Protein AF-W1YUU3-F1 (afdb_monomer)

pLDDT: mean 92.22, std 7.23, range [55.78, 98.19]

Structure (mmCIF, N/CA/C/O backbone):
data_AF-W1YUU3-F1
#
_entry.id   AF-W1YUU3-F1
#
loop_
_atom_site.group_PDB
_atom_site.id
_atom_site.type_symbol
_atom_site.label_atom_id
_atom_site.label_alt_id
_atom_site.label_comp_id
_atom_site.label_asym_id
_atom_site.label_entity_id
_atom_site.label_seq_id
_atom_site.pdbx_PDB_ins_code
_atom_site.Cartn_x
_atom_site.Cartn_y
_atom_site.Cartn_z
_atom_site.occupancy
_atom_site.B_iso_or_equiv
_atom_site.auth_seq_id
_atom_site.auth_comp_id
_atom_site.auth_asym_id
_atom_site.auth_atom_id
_atom_site.pdbx_PDB_model_num
ATOM 1 N N . MET A 1 1 ? -2.525 19.293 16.092 1.00 55.78 1 MET A N 1
ATOM 2 C CA . MET A 1 1 ? -2.860 19.204 14.655 1.00 55.78 1 MET A CA 1
ATOM 3 C C . MET A 1 1 ? -1.684 18.576 13.927 1.00 55.78 1 MET A 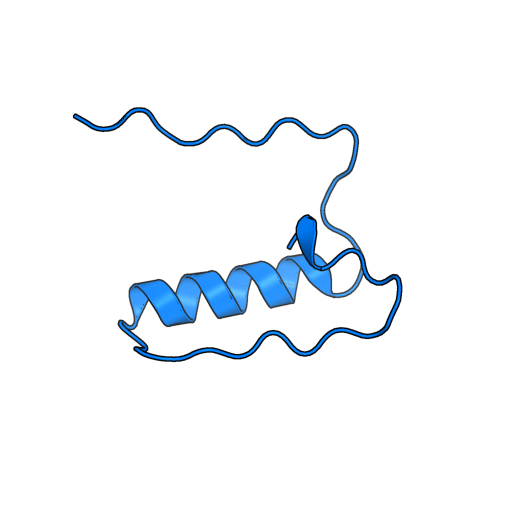C 1
ATOM 5 O O . MET A 1 1 ? -0.593 19.133 13.996 1.00 55.78 1 MET A O 1
ATOM 9 N N . SER A 1 2 ? -1.873 17.400 13.324 1.00 77.31 2 SER A N 1
ATOM 10 C CA . SER A 1 2 ? -0.823 16.730 12.545 1.00 77.31 2 SER A CA 1
ATOM 11 C C . SER A 1 2 ? -0.606 17.464 11.219 1.00 77.31 2 SER A C 1
ATOM 13 O O . SER A 1 2 ? -1.565 17.960 10.627 1.00 77.31 2 SER A O 1
ATOM 15 N N . LYS A 1 3 ? 0.646 17.575 10.765 1.00 90.94 3 LYS A N 1
ATOM 16 C CA . LYS A 1 3 ? 0.952 18.129 9.438 1.00 90.94 3 LYS A CA 1
ATOM 17 C C . LYS A 1 3 ? 0.558 17.093 8.376 1.00 90.94 3 LYS A C 1
ATOM 19 O O . LYS A 1 3 ? 0.881 15.922 8.570 1.00 90.94 3 LYS A O 1
ATOM 24 N N . PRO A 1 4 ? -0.090 17.492 7.265 1.00 92.50 4 PRO A N 1
ATOM 25 C CA . PRO A 1 4 ? -0.411 16.555 6.195 1.00 92.50 4 PRO A CA 1
ATOM 26 C C . PRO A 1 4 ? 0.875 15.959 5.618 1.00 92.50 4 PRO A C 1
ATOM 28 O O . PRO A 1 4 ? 1.857 16.681 5.406 1.00 92.50 4 PRO A O 1
ATOM 31 N N . PHE A 1 5 ? 0.863 14.651 5.362 1.00 93.69 5 PHE A N 1
ATOM 32 C CA . PHE A 1 5 ? 1.945 13.991 4.641 1.00 93.69 5 PHE A CA 1
ATOM 33 C C . PHE A 1 5 ? 1.997 14.535 3.208 1.00 93.69 5 PHE A C 1
ATOM 35 O O . PHE A 1 5 ? 0.965 14.692 2.556 1.00 93.69 5 PHE A O 1
ATOM 42 N N . LYS A 1 6 ? 3.196 14.862 2.722 1.00 94.00 6 LYS A N 1
ATOM 43 C CA . LYS A 1 6 ? 3.419 15.331 1.350 1.00 94.00 6 LYS A CA 1
ATOM 44 C C . LYS A 1 6 ? 4.397 14.392 0.667 1.00 94.00 6 LYS A C 1
ATOM 46 O O . LYS A 1 6 ? 5.587 14.418 0.973 1.00 94.00 6 LYS A O 1
ATOM 51 N N . LEU A 1 7 ? 3.891 13.590 -0.262 1.00 93.19 7 LEU A N 1
ATOM 52 C CA . LEU A 1 7 ? 4.718 12.732 -1.098 1.00 93.19 7 LEU A CA 1
ATOM 53 C C . LEU A 1 7 ? 5.504 13.594 -2.101 1.00 93.19 7 LEU A C 1
ATOM 55 O O . LEU A 1 7 ? 4.915 14.406 -2.813 1.00 93.19 7 LEU A O 1
ATOM 59 N N . ASN A 1 8 ? 6.827 13.422 -2.160 1.00 95.12 8 ASN A N 1
ATOM 60 C CA . ASN A 1 8 ? 7.684 14.033 -3.177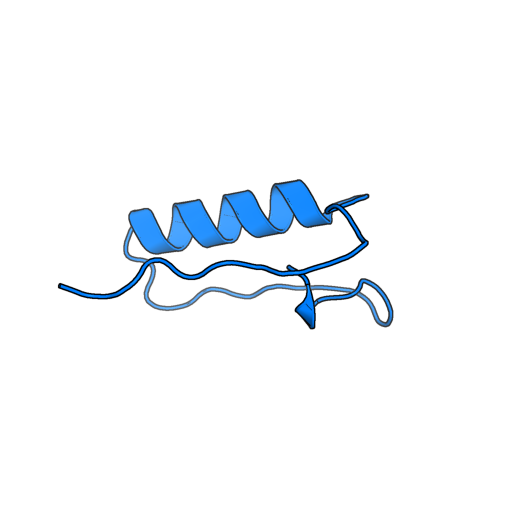 1.00 95.12 8 ASN A CA 1
ATOM 61 C C . ASN A 1 8 ? 8.257 12.931 -4.071 1.00 95.12 8 ASN A C 1
ATOM 63 O O . ASN A 1 8 ? 9.028 12.097 -3.601 1.00 95.12 8 ASN A O 1
ATOM 67 N N . SER A 1 9 ? 7.870 12.921 -5.343 1.00 92.00 9 SER A N 1
ATOM 68 C CA . SER A 1 9 ? 8.328 11.940 -6.323 1.00 92.00 9 SER A CA 1
ATOM 69 C C . SER A 1 9 ? 8.315 12.548 -7.719 1.00 92.00 9 SER A C 1
ATOM 71 O O . SER A 1 9 ? 7.442 13.351 -8.050 1.00 92.00 9 SER A O 1
ATOM 73 N N . ALA A 1 10 ? 9.277 12.144 -8.548 1.00 94.06 10 ALA A N 1
ATOM 74 C CA . ALA A 1 10 ? 9.285 12.456 -9.976 1.00 94.06 10 ALA A CA 1
ATOM 75 C C . ALA A 1 10 ? 8.345 11.541 -10.785 1.00 94.06 10 ALA A C 1
ATOM 77 O O . ALA A 1 10 ? 8.087 11.800 -11.960 1.00 94.06 10 ALA A O 1
ATOM 78 N N . PHE A 1 11 ? 7.843 10.470 -10.167 1.00 91.19 11 PHE A N 1
ATOM 79 C CA . PHE A 1 11 ? 7.021 9.449 -10.804 1.00 91.19 11 PHE A CA 1
ATOM 80 C C . PHE A 1 11 ? 5.559 9.595 -10.390 1.00 91.19 11 PHE A C 1
ATOM 82 O O . PHE A 1 11 ? 5.248 10.062 -9.294 1.00 91.19 11 PHE A O 1
ATOM 89 N N . LYS A 1 12 ? 4.658 9.179 -11.280 1.00 92.56 12 LYS A N 1
ATOM 90 C CA . LYS A 1 12 ? 3.231 9.034 -10.986 1.00 92.56 12 LYS A CA 1
ATOM 91 C C . LYS A 1 12 ? 2.892 7.547 -10.905 1.00 92.56 12 LYS A C 1
ATOM 93 O O . LYS A 1 12 ? 3.527 6.777 -11.630 1.00 92.56 12 LYS A O 1
ATOM 98 N N . PRO A 1 13 ? 1.912 7.149 -10.075 1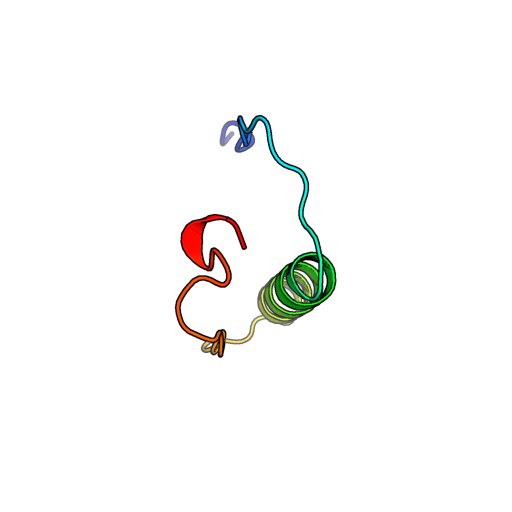.00 93.19 13 PRO A N 1
ATOM 99 C CA . PRO A 1 13 ? 1.465 5.765 -10.028 1.00 93.19 13 PRO A CA 1
ATOM 100 C C . PRO A 1 13 ? 1.073 5.286 -11.426 1.00 93.19 13 PRO A C 1
ATOM 102 O O . PRO A 1 13 ? 0.448 6.027 -12.188 1.00 93.19 1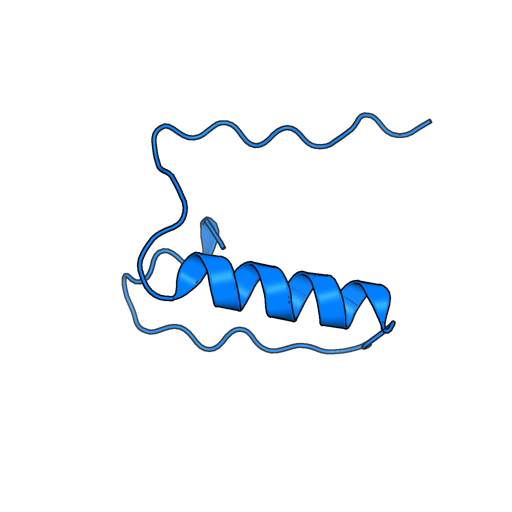3 PRO A O 1
ATOM 105 N N . SER A 1 14 ? 1.486 4.075 -11.785 1.00 92.62 14 SER A N 1
ATOM 106 C CA . SER A 1 14 ? 1.277 3.523 -13.128 1.00 92.62 14 SER A CA 1
ATOM 107 C C . SER A 1 14 ? 1.016 2.018 -13.090 1.00 92.62 14 SER A C 1
ATOM 109 O O . SER A 1 14 ? 1.261 1.370 -12.072 1.00 92.62 14 SER A O 1
ATOM 111 N N . GLY A 1 15 ? 0.491 1.465 -14.188 1.00 92.88 15 GLY A N 1
ATOM 112 C CA . GLY A 1 15 ? 0.036 0.073 -14.220 1.00 92.88 15 GLY A CA 1
ATOM 113 C C . GLY A 1 15 ? -1.064 -0.157 -13.183 1.00 92.88 15 GLY A C 1
ATOM 114 O O . GLY A 1 15 ? -2.001 0.634 -13.108 1.00 92.88 15 GLY A O 1
ATOM 115 N N . ASP A 1 16 ? -0.905 -1.188 -12.353 1.00 94.19 16 ASP A N 1
ATOM 116 C CA . ASP A 1 16 ? -1.882 -1.557 -11.319 1.00 94.19 16 ASP A CA 1
ATOM 117 C C . ASP A 1 16 ? -1.720 -0.775 -10.001 1.00 94.19 16 ASP A C 1
ATOM 119 O O . ASP A 1 16 ? -2.561 -0.883 -9.109 1.00 94.19 16 ASP A O 1
ATOM 123 N N . GLN A 1 17 ? -0.672 0.050 -9.868 1.00 94.88 17 GLN A N 1
ATOM 124 C CA . GLN A 1 17 ? -0.412 0.819 -8.643 1.00 94.88 17 GLN A CA 1
ATOM 125 C C . GLN A 1 17 ? -1.585 1.725 -8.216 1.00 94.88 17 GLN A C 1
ATOM 127 O O . GLN A 1 17 ? -1.910 1.712 -7.032 1.00 94.88 17 GLN A O 1
ATOM 132 N N . PRO A 1 18 ? -2.260 2.489 -9.107 1.00 96.06 18 PRO A N 1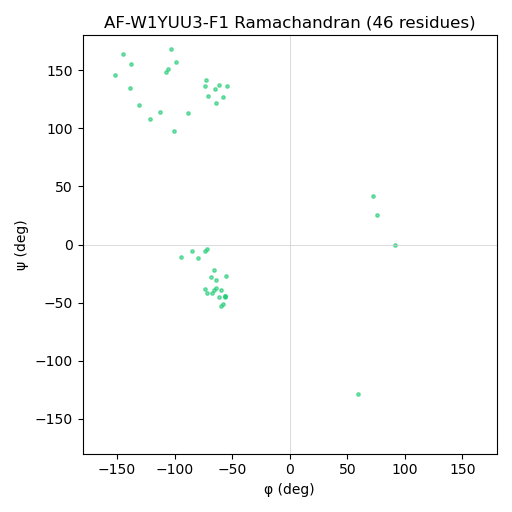
ATOM 133 C CA . PRO A 1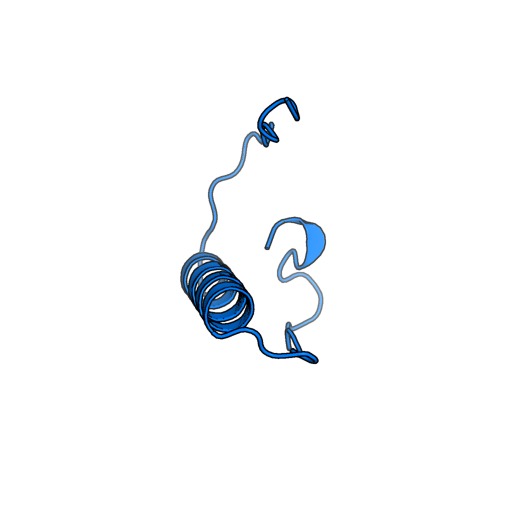 18 ? -3.376 3.346 -8.695 1.00 96.06 18 PRO A CA 1
ATOM 134 C C . PRO A 1 18 ? -4.528 2.566 -8.049 1.00 96.06 18 PRO A C 1
ATOM 136 O O . PRO A 1 18 ? -5.108 3.022 -7.068 1.00 96.06 18 PRO A O 1
ATOM 139 N N . GLU A 1 19 ? -4.842 1.382 -8.579 1.00 95.88 19 GLU A N 1
ATOM 140 C CA . GLU A 1 19 ?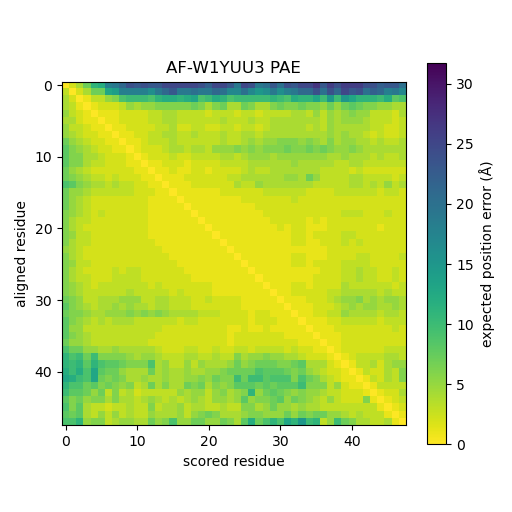 -5.902 0.527 -8.040 1.00 95.88 19 GLU A CA 1
ATOM 141 C C . GLU A 1 19 ? -5.472 -0.127 -6.721 1.00 95.88 19 GLU A C 1
ATOM 143 O O . GLU A 1 19 ? -6.271 -0.219 -5.790 1.00 95.88 19 GLU A O 1
ATOM 148 N N . ALA A 1 20 ? -4.204 -0.534 -6.600 1.00 96.12 20 ALA A N 1
ATOM 149 C CA . A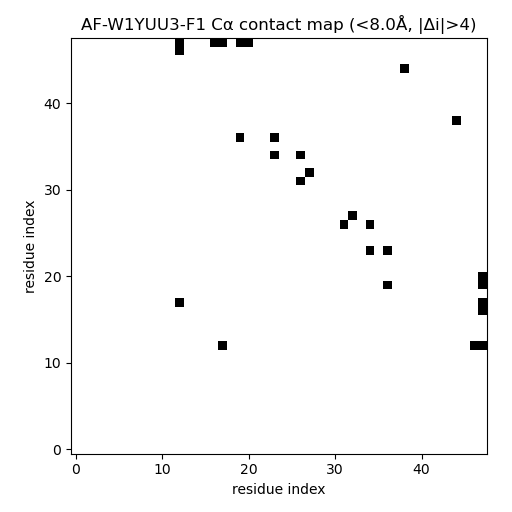LA A 1 20 ? -3.660 -1.056 -5.349 1.00 96.12 20 ALA A CA 1
ATOM 150 C C . ALA A 1 20 ? -3.718 -0.014 -4.216 1.00 96.12 20 ALA A C 1
ATOM 152 O O . ALA A 1 20 ? -4.184 -0.339 -3.126 1.00 96.12 20 ALA A O 1
ATOM 153 N N . ILE A 1 21 ? -3.329 1.239 -4.493 1.00 96.56 21 ILE A N 1
ATOM 154 C CA . ILE A 1 21 ? -3.436 2.364 -3.545 1.00 96.56 21 ILE A CA 1
ATOM 155 C C . ILE A 1 21 ? -4.891 2.551 -3.109 1.00 96.56 21 ILE A C 1
ATOM 157 O O . ILE A 1 21 ? -5.175 2.561 -1.914 1.00 96.56 21 ILE A O 1
ATOM 161 N N . ARG A 1 22 ? -5.817 2.639 -4.074 1.00 97.31 22 ARG A N 1
ATOM 162 C CA . ARG A 1 22 ? -7.252 2.842 -3.822 1.00 97.31 22 ARG A CA 1
ATOM 163 C C . ARG A 1 22 ? -7.835 1.760 -2.912 1.00 97.31 22 ARG A C 1
ATOM 165 O O . ARG A 1 22 ? -8.539 2.076 -1.965 1.00 97.31 22 ARG A O 1
ATOM 172 N N . ARG A 1 23 ? -7.520 0.487 -3.162 1.00 97.31 23 ARG A N 1
ATOM 173 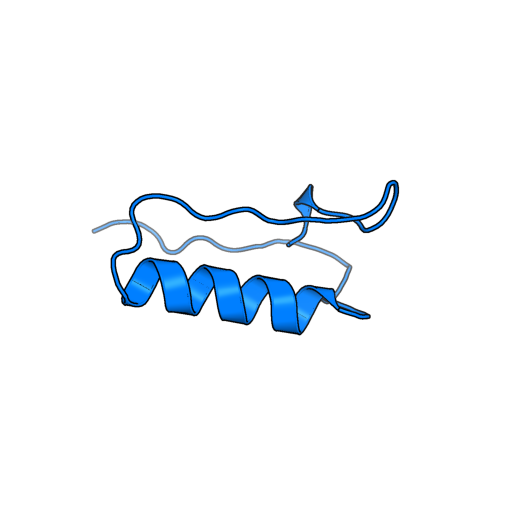C CA . ARG A 1 23 ? -8.015 -0.630 -2.338 1.00 97.31 23 ARG A CA 1
ATOM 174 C C . ARG A 1 23 ? -7.471 -0.607 -0.915 1.00 97.31 23 ARG A C 1
ATOM 176 O O . ARG A 1 23 ? -8.202 -0.933 0.014 1.00 97.31 23 ARG A O 1
ATOM 183 N N . LEU A 1 24 ? -6.197 -0.248 -0.752 1.00 97.19 24 LEU A N 1
ATOM 184 C CA . LEU A 1 24 ? -5.583 -0.131 0.569 1.00 97.19 24 LEU A CA 1
ATOM 185 C C . LEU A 1 24 ? -6.179 1.041 1.355 1.00 97.19 24 LEU A C 1
ATOM 187 O O . LEU A 1 24 ? -6.451 0.887 2.545 1.00 97.19 24 LEU A O 1
ATOM 191 N N . GLU A 1 25 ? -6.407 2.178 0.691 1.00 97.19 25 GLU A N 1
ATOM 192 C CA . GLU A 1 25 ? -7.092 3.347 1.253 1.00 97.19 25 GLU A CA 1
ATOM 193 C C . GLU A 1 25 ? -8.514 2.991 1.704 1.00 97.19 25 GLU A C 1
ATOM 195 O O . GLU A 1 25 ? -8.828 3.168 2.878 1.00 97.19 25 GLU A O 1
ATOM 200 N N . GLU A 1 26 ? -9.325 2.386 0.830 1.00 98.19 26 GLU A N 1
ATOM 201 C CA . GLU A 1 26 ? -10.687 1.937 1.159 1.00 98.19 26 GLU A CA 1
ATOM 202 C C . GLU A 1 26 ? -10.686 0.970 2.354 1.00 98.19 26 GLU A C 1
ATOM 204 O O . GLU A 1 26 ? -11.448 1.143 3.301 1.00 98.19 26 GLU A O 1
ATOM 209 N N . GLY A 1 27 ? -9.766 0.001 2.388 1.00 97.81 27 GLY A N 1
ATOM 210 C CA . GLY A 1 27 ? -9.654 -0.918 3.518 1.00 97.81 27 GLY A CA 1
ATOM 211 C C . GLY A 1 27 ? -9.270 -0.241 4.841 1.00 97.81 27 GLY A C 1
ATOM 212 O O . GLY A 1 27 ? -9.666 -0.712 5.909 1.00 97.81 27 GLY A O 1
ATOM 213 N N . LEU A 1 28 ? -8.510 0.860 4.802 1.00 97.19 28 LEU A N 1
ATOM 214 C CA . LEU A 1 28 ? -8.209 1.653 5.998 1.00 97.19 28 LEU A CA 1
ATOM 215 C C . LEU A 1 28 ? -9.443 2.429 6.468 1.00 97.19 28 LEU A C 1
ATOM 217 O O . LEU A 1 28 ? -9.702 2.469 7.672 1.00 97.19 28 LEU A O 1
ATOM 221 N N . GLU A 1 29 ? -10.199 3.017 5.541 1.00 97.44 29 GLU A N 1
ATOM 222 C CA . GLU A 1 29 ? -11.451 3.724 5.838 1.00 97.44 29 GLU A CA 1
ATOM 223 C C . GLU A 1 29 ? -12.523 2.780 6.405 1.00 97.44 29 GLU A C 1
ATOM 225 O O . GLU A 1 29 ? -13.209 3.134 7.365 1.00 97.44 29 GLU A O 1
ATOM 230 N N . ASP A 1 30 ? -12.584 1.546 5.901 1.00 98.00 30 ASP A N 1
ATOM 231 C CA . ASP A 1 30 ? -13.475 0.480 6.376 1.00 98.00 30 ASP A CA 1
ATOM 232 C C . ASP A 1 30 ? -13.042 -0.125 7.727 1.00 98.00 30 ASP A C 1
ATOM 234 O O . ASP A 1 30 ? -13.751 -0.950 8.312 1.00 98.00 30 ASP A O 1
ATOM 238 N N . GLY A 1 31 ? -11.879 0.272 8.257 1.00 97.69 31 GLY A N 1
ATOM 239 C CA . GLY A 1 31 ? -11.375 -0.188 9.551 1.00 97.69 31 GLY A CA 1
ATOM 240 C C . GLY A 1 31 ? -10.814 -1.613 9.538 1.00 97.69 31 GLY A C 1
ATOM 241 O O . GLY A 1 31 ? -10.796 -2.276 10.580 1.00 97.69 31 GLY A O 1
ATOM 242 N N . LEU A 1 32 ? -10.346 -2.106 8.385 1.00 97.69 32 LEU A N 1
ATOM 243 C CA . LEU A 1 32 ? -9.713 -3.419 8.292 1.00 97.69 32 LEU A CA 1
ATOM 244 C C . LEU A 1 32 ? -8.421 -3.452 9.116 1.00 97.69 32 LEU A C 1
ATOM 246 O O . LEU A 1 32 ? -7.472 -2.710 8.868 1.00 97.69 32 LEU A O 1
ATOM 250 N N . ALA A 1 33 ? -8.358 -4.375 10.077 1.00 96.44 33 ALA A N 1
ATOM 251 C CA . ALA A 1 33 ? -7.186 -4.540 10.938 1.00 96.44 33 ALA A CA 1
ATOM 252 C C . ALA A 1 33 ? -5.956 -5.076 10.184 1.00 96.44 33 ALA A C 1
ATOM 254 O O . ALA A 1 33 ? -4.817 -4.826 10.583 1.00 96.44 33 ALA A O 1
ATOM 255 N N . HIS A 1 34 ? -6.182 -5.830 9.106 1.00 97.62 34 HIS A N 1
ATOM 256 C CA . HIS A 1 34 ? -5.135 -6.465 8.318 1.00 97.62 34 HIS A CA 1
ATOM 257 C C . HIS A 1 34 ? -5.451 -6.347 6.831 1.00 97.62 34 HIS A C 1
ATOM 259 O O . HIS A 1 34 ? -6.571 -6.619 6.404 1.00 97.62 34 HIS A O 1
ATOM 265 N N . GLN A 1 35 ? -4.436 -5.987 6.051 1.00 97.69 35 GLN A N 1
ATOM 266 C CA . GLN A 1 35 ? -4.487 -5.929 4.595 1.00 97.69 35 GLN A CA 1
ATOM 267 C C . GLN A 1 35 ? -3.189 -6.517 4.032 1.00 97.69 35 GLN A C 1
ATOM 269 O O . GLN A 1 35 ? -2.168 -6.560 4.719 1.00 97.69 35 GLN A O 1
ATOM 274 N N . THR A 1 36 ? -3.216 -7.015 2.798 1.00 95.44 36 THR A N 1
ATOM 275 C CA . THR A 1 36 ? -2.035 -7.583 2.130 1.00 95.44 36 THR A CA 1
ATOM 276 C C . THR A 1 36 ? -1.915 -6.987 0.739 1.00 95.44 36 THR A C 1
ATOM 278 O O . THR A 1 36 ? -2.808 -7.160 -0.087 1.00 95.44 36 THR A O 1
ATOM 281 N N . LEU A 1 37 ? -0.799 -6.308 0.480 1.00 95.25 37 LEU A N 1
ATOM 282 C CA . LEU A 1 37 ? -0.404 -5.891 -0.859 1.00 95.25 37 LEU A CA 1
ATOM 283 C C . LEU A 1 37 ? 0.409 -7.026 -1.487 1.00 95.25 37 LEU A C 1
ATOM 285 O O . LEU A 1 37 ? 1.491 -7.348 -1.004 1.00 95.25 37 LEU A O 1
ATOM 289 N N . LEU A 1 38 ? -0.133 -7.658 -2.529 1.00 92.00 38 LEU A N 1
ATOM 290 C CA . LEU A 1 38 ? 0.565 -8.692 -3.290 1.00 92.00 38 LEU A CA 1
ATOM 291 C C . LEU A 1 38 ? 1.113 -8.079 -4.580 1.00 92.00 38 LEU A C 1
ATOM 293 O O . LEU A 1 38 ? 0.376 -7.948 -5.557 1.00 92.00 38 LEU A O 1
ATOM 297 N N . GLY A 1 39 ? 2.390 -7.707 -4.587 1.00 89.25 39 GLY A N 1
ATOM 298 C CA . GLY A 1 39 ? 3.092 -7.283 -5.793 1.00 89.25 39 GLY A CA 1
ATOM 299 C C . GLY A 1 39 ? 4.025 -8.358 -6.346 1.00 89.25 39 GLY A C 1
ATOM 300 O O . GLY A 1 39 ? 4.311 -9.380 -5.718 1.00 89.25 39 GLY A O 1
ATOM 301 N N . VAL A 1 40 ? 4.502 -8.122 -7.570 1.00 88.50 40 VAL A N 1
ATOM 302 C CA . VAL A 1 40 ? 5.592 -8.897 -8.173 1.00 88.50 40 VAL A CA 1
ATOM 303 C C . VAL A 1 40 ? 6.913 -8.139 -8.021 1.00 88.50 40 VAL A C 1
ATOM 305 O O . VAL A 1 40 ? 6.945 -6.918 -7.847 1.00 88.50 40 VAL A O 1
ATOM 308 N N . THR A 1 41 ? 8.038 -8.854 -8.077 1.00 90.12 41 THR A N 1
ATOM 309 C CA . THR A 1 41 ? 9.362 -8.237 -7.921 1.00 90.12 41 THR A CA 1
ATOM 310 C C . THR A 1 41 ? 9.587 -7.148 -8.973 1.00 90.12 41 THR A C 1
ATOM 312 O O . THR A 1 41 ? 9.467 -7.395 -10.169 1.00 90.12 41 THR A O 1
ATOM 315 N N . GLY A 1 42 ? 9.947 -5.942 -8.522 1.00 86.75 42 GLY A N 1
ATOM 316 C CA . GLY A 1 42 ? 10.199 -4.792 -9.397 1.00 86.75 42 GLY A CA 1
ATOM 317 C C . GLY A 1 42 ? 8.983 -3.899 -9.671 1.00 86.75 42 GLY A C 1
ATOM 318 O O . GLY A 1 42 ? 9.142 -2.876 -10.328 1.00 86.75 42 GLY A O 1
ATOM 319 N N . SER A 1 43 ? 7.801 -4.206 -9.123 1.00 83.44 43 SER A N 1
ATOM 320 C CA . SER A 1 43 ? 6.587 -3.384 -9.292 1.00 83.44 43 SER A CA 1
ATOM 321 C C . SER A 1 43 ? 6.586 -2.057 -8.531 1.00 83.44 43 SER A C 1
ATOM 323 O O . SER A 1 43 ? 5.644 -1.282 -8.670 1.00 83.44 43 SER A O 1
ATOM 325 N N . GLY A 1 44 ? 7.617 -1.771 -7.733 1.00 87.38 44 GLY A N 1
ATOM 326 C CA . GLY A 1 44 ? 7.718 -0.516 -6.988 1.00 87.38 44 GLY A CA 1
ATOM 327 C C . GLY A 1 44 ? 6.752 -0.424 -5.804 1.00 87.38 44 GLY A C 1
ATOM 328 O O . GLY A 1 44 ? 6.180 0.637 -5.581 1.00 87.38 44 GLY A O 1
ATOM 329 N N . GLU A 1 45 ? 6.593 -1.506 -5.035 1.00 88.44 45 GLU A N 1
ATOM 330 C CA . GLU A 1 45 ? 5.687 -1.576 -3.872 1.00 88.44 45 GLU A CA 1
ATOM 331 C C . GLU A 1 45 ? 5.949 -0.480 -2.827 1.00 88.44 45 GLU A C 1
ATOM 333 O O . GLU A 1 45 ? 5.029 -0.059 -2.151 1.00 88.44 45 GLU A O 1
ATOM 338 N N . THR A 1 46 ? 7.173 0.050 -2.721 1.00 86.00 46 THR A N 1
ATOM 339 C CA . THR A 1 46 ? 7.481 1.186 -1.827 1.00 86.00 46 THR A CA 1
ATOM 340 C C . THR A 1 46 ? 6.793 2.495 -2.236 1.00 86.00 46 THR A C 1
ATOM 342 O O . THR A 1 46 ? 6.683 3.409 -1.424 1.00 86.00 46 THR A O 1
ATOM 345 N N . PHE A 1 47 ? 6.396 2.630 -3.503 1.00 87.31 47 PHE A N 1
ATOM 346 C CA . PHE A 1 47 ? 5.716 3.819 -4.024 1.00 87.31 47 PHE A CA 1
ATOM 347 C C . PHE A 1 47 ? 4.183 3.694 -4.004 1.00 87.31 47 PHE A C 1
ATOM 349 O O . PHE A 1 47 ? 3.494 4.684 -4.247 1.00 87.31 47 PHE A O 1
ATOM 356 N N . THR A 1 48 ? 3.679 2.485 -3.749 1.00 77.38 48 THR A N 1
ATOM 357 C CA . THR A 1 48 ? 2.253 2.178 -3.566 1.00 77.38 48 THR A CA 1
ATOM 358 C C . THR A 1 48 ? 1.892 2.426 -2.106 1.00 77.38 48 THR A C 1
ATOM 360 O O . THR A 1 48 ? 0.842 3.050 -1.863 1.00 77.38 48 THR A O 1
#

Sequence (48 aa):
MSKPFKLNSAFKPSGDQPEAIRRLEEGLEDGLAHQTLLGVTGSGETFT

Foldseek 3Di:
DDDDDDDDDPDDDDDCRVVLVVVVVVCVVVVPPDDDDDDDPPNPPVVD

InterPro domains:
  IPR004807 UvrABC system, subunit B [PTHR24029] (3-48)
  IPR027417 P-loop containing nucleoside triphosphate hydrolase [G3DSA:3.40.50.300] (1-48)
  IPR027417 P-loop containing nucleoside triphosphate hydrolase [SSF52540] (3-48)

Organism: NCBI:txid408170

Mean predicted aligned error: 3.98 Å

Secondary structure (DSSP, 8-state):
-PPPP----S----TTHHHHHHHHHHHHHTT-S-----PPTTS-GGG-

Radius of gyration: 12.4 Å; Cα contacts (8 Å, |Δi|>4): 14; chains: 1; bounding box: 24×28×29 Å

Solvent-accessible surface area (backbone atoms only — not comparable to full-atom values): 3457 Å² total; per-residue (Å²): 135,84,79,81,88,77,91,85,71,98,71,74,80,56,88,65,36,55,60,54,37,51,53,54,51,51,37,55,76,73,62,53,90,73,85,83,89,87,78,61,96,87,70,52,72,92,81,82